Protein AF-A0A945ZKP2-F1 (afdb_monomer)

Mean predicted aligned error: 6.45 Å

Structure (mmCIF, N/CA/C/O backbone):
data_AF-A0A945ZKP2-F1
#
_entry.id   AF-A0A945ZKP2-F1
#
loop_
_atom_site.group_PDB
_atom_site.id
_atom_site.type_symbol
_atom_site.label_atom_id
_atom_site.label_alt_id
_atom_site.label_comp_id
_atom_site.label_asym_id
_atom_site.label_entity_id
_atom_site.label_seq_id
_atom_site.pdbx_PDB_ins_code
_atom_site.Cartn_x
_atom_site.Cartn_y
_atom_site.Cartn_z
_atom_site.occupancy
_atom_site.B_iso_or_equiv
_atom_site.auth_seq_id
_atom_site.auth_comp_id
_atom_site.auth_asym_id
_atom_site.auth_atom_id
_atom_site.pdbx_PDB_model_num
ATOM 1 N N . MET A 1 1 ? 7.393 -19.017 2.862 1.00 45.88 1 MET A N 1
ATOM 2 C CA . MET A 1 1 ? 6.316 -18.082 3.263 1.00 45.88 1 MET A CA 1
ATOM 3 C C . MET A 1 1 ? 6.752 -16.672 2.905 1.00 45.88 1 MET A C 1
ATOM 5 O O . MET A 1 1 ? 7.881 -16.326 3.223 1.00 45.88 1 MET A O 1
ATOM 9 N N . LYS A 1 2 ? 5.921 -15.880 2.215 1.00 66.31 2 LYS A N 1
ATOM 10 C CA . LYS A 1 2 ? 6.212 -14.450 2.019 1.00 66.31 2 LYS A CA 1
ATOM 11 C C . LYS A 1 2 ? 5.933 -13.729 3.337 1.00 66.31 2 LYS A C 1
ATOM 13 O O . LYS A 1 2 ? 4.819 -13.820 3.841 1.00 66.31 2 LYS A O 1
ATOM 18 N N . GLN A 1 3 ? 6.939 -13.069 3.899 1.00 83.69 3 GLN A N 1
ATOM 19 C CA . GLN A 1 3 ? 6.800 -12.293 5.127 1.00 83.69 3 GLN A CA 1
ATOM 20 C C . GLN A 1 3 ? 6.679 -10.815 4.756 1.00 83.69 3 GLN A C 1
ATOM 22 O O . GLN A 1 3 ? 7.565 -10.269 4.101 1.00 83.69 3 GLN A O 1
ATOM 27 N N . PHE A 1 4 ? 5.565 -10.188 5.131 1.00 89.75 4 PHE A N 1
ATOM 28 C CA . PHE A 1 4 ? 5.359 -8.752 4.956 1.00 89.75 4 PHE A CA 1
ATOM 29 C C . PHE A 1 4 ? 5.843 -8.007 6.199 1.00 89.75 4 PHE A C 1
ATOM 31 O O . PHE A 1 4 ? 5.708 -8.503 7.316 1.00 89.75 4 PHE A O 1
ATOM 38 N N . GLN A 1 5 ? 6.403 -6.815 5.997 1.00 91.19 5 GLN A N 1
ATOM 39 C CA . GLN A 1 5 ? 6.767 -5.915 7.084 1.00 91.19 5 GLN A CA 1
ATOM 40 C C . GLN A 1 5 ? 5.674 -4.863 7.264 1.00 91.19 5 GLN A C 1
ATOM 42 O O . GLN A 1 5 ? 5.334 -4.153 6.318 1.00 91.19 5 GLN A O 1
ATOM 47 N N . GLU A 1 6 ? 5.175 -4.721 8.487 1.00 92.81 6 GLU A N 1
ATOM 48 C CA . GLU A 1 6 ? 4.232 -3.663 8.832 1.00 92.81 6 GLU A CA 1
ATOM 49 C C . GLU A 1 6 ? 4.924 -2.293 8.865 1.00 92.81 6 GLU A C 1
ATOM 51 O O . GLU A 1 6 ? 6.033 -2.136 9.392 1.00 92.81 6 GLU A O 1
ATOM 56 N N . LYS A 1 7 ? 4.264 -1.287 8.283 1.00 92.75 7 LYS A N 1
ATOM 57 C CA . LYS A 1 7 ? 4.700 0.111 8.299 1.00 92.75 7 LYS A CA 1
ATOM 58 C C . LYS A 1 7 ? 3.512 1.012 8.602 1.00 92.75 7 LYS A C 1
ATOM 60 O O . LYS A 1 7 ? 2.544 1.042 7.848 1.00 92.75 7 LYS A O 1
ATOM 65 N N . MET A 1 8 ? 3.629 1.792 9.673 1.00 93.62 8 MET A N 1
ATOM 66 C CA . MET A 1 8 ? 2.632 2.799 10.017 1.00 93.62 8 MET A CA 1
ATOM 67 C C . MET A 1 8 ? 2.592 3.895 8.946 1.00 93.62 8 MET A C 1
ATOM 69 O O . MET A 1 8 ? 3.628 4.459 8.577 1.00 93.62 8 MET A O 1
ATOM 73 N N . LEU A 1 9 ? 1.391 4.222 8.471 1.00 94.12 9 LEU A N 1
ATOM 74 C CA . LEU A 1 9 ? 1.190 5.326 7.539 1.00 94.12 9 LEU A CA 1
ATOM 75 C C . LEU A 1 9 ? 1.171 6.655 8.298 1.00 94.12 9 LEU A C 1
ATOM 77 O O . LEU A 1 9 ? 0.512 6.798 9.328 1.00 94.12 9 LEU A O 1
ATOM 81 N N . LYS A 1 10 ? 1.859 7.662 7.763 1.00 95.56 10 LYS A N 1
ATOM 82 C CA . LYS A 1 10 ? 1.783 9.034 8.267 1.00 95.56 10 LYS A CA 1
ATOM 83 C C . LYS A 1 10 ? 0.507 9.687 7.753 1.00 95.56 10 LYS A C 1
ATOM 85 O O . LYS A 1 10 ? 0.230 9.639 6.554 1.00 95.56 10 LYS A O 1
ATOM 90 N N . ILE A 1 11 ? -0.229 10.342 8.646 1.00 94.25 11 ILE A N 1
ATOM 91 C CA . ILE A 1 11 ? -1.410 11.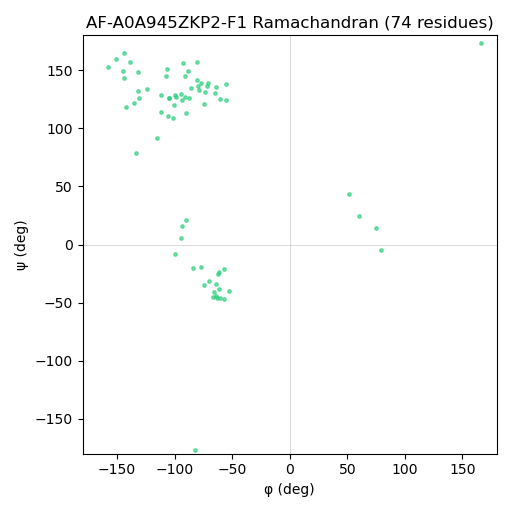131 8.294 1.00 94.25 11 ILE A CA 1
ATOM 92 C C . ILE A 1 11 ? -1.041 12.603 8.094 1.00 94.25 11 ILE A C 1
ATOM 94 O O . ILE A 1 11 ? -0.421 13.231 8.952 1.00 94.25 11 ILE A O 1
ATOM 98 N N . LYS A 1 12 ? -1.456 13.181 6.964 1.00 95.44 12 LYS A N 1
ATOM 99 C CA . LYS A 1 12 ? -1.370 14.624 6.708 1.00 95.44 12 LYS A CA 1
ATOM 100 C C . LYS A 1 12 ? -2.610 15.081 5.949 1.00 95.44 12 LYS A C 1
ATOM 102 O O . LYS A 1 12 ? -2.846 14.632 4.835 1.00 95.44 12 LYS A O 1
ATOM 107 N N . LYS A 1 13 ? -3.395 15.988 6.547 1.00 93.88 13 LYS A N 1
ATOM 108 C CA . LYS A 1 13 ? -4.636 16.533 5.954 1.00 93.88 13 LYS A CA 1
ATOM 109 C C . LYS A 1 13 ? -5.609 15.439 5.462 1.00 93.88 13 LYS A C 1
ATOM 111 O O . LYS A 1 13 ? -6.140 15.534 4.364 1.00 93.88 13 LYS A O 1
ATOM 116 N N . GLY A 1 14 ? -5.795 14.379 6.252 1.00 90.88 14 GLY A N 1
ATOM 117 C CA . GLY A 1 14 ? -6.679 13.253 5.912 1.00 90.88 14 GLY A CA 1
ATOM 118 C C . GLY A 1 14 ? -6.094 12.229 4.930 1.00 90.88 14 GLY A C 1
ATOM 119 O O . GLY A 1 14 ? -6.714 11.196 4.704 1.00 90.88 14 GLY A O 1
ATOM 120 N N . LEU A 1 15 ? -4.896 12.465 4.385 1.00 92.56 15 LEU A N 1
ATOM 121 C CA . LEU A 1 15 ? -4.198 11.502 3.538 1.00 92.56 15 LEU A CA 1
ATOM 122 C C . LEU A 1 15 ? -3.241 10.648 4.374 1.00 92.56 15 LEU A C 1
ATOM 124 O O . LEU A 1 15 ? -2.353 11.184 5.042 1.00 92.56 15 LEU A O 1
ATOM 128 N N . TYR A 1 16 ? -3.404 9.329 4.296 1.00 92.81 16 TYR A N 1
ATOM 129 C CA . TYR A 1 16 ? -2.479 8.353 4.865 1.00 92.81 16 TYR A CA 1
ATOM 130 C C . TYR A 1 16 ? -1.437 7.976 3.815 1.00 92.81 16 TYR A C 1
ATOM 132 O O . TYR A 1 16 ? -1.783 7.605 2.696 1.00 92.81 16 TYR A O 1
ATOM 140 N N . SER A 1 17 ? -0.157 8.094 4.158 1.00 93.69 17 SER A N 1
ATOM 141 C CA . SER A 1 17 ? 0.937 7.889 3.208 1.00 93.69 17 SER A CA 1
ATOM 142 C C . SER A 1 17 ? 2.159 7.248 3.857 1.00 93.69 17 SER A C 1
ATOM 144 O O . SER A 1 17 ? 2.447 7.458 5.036 1.00 93.69 17 SER A O 1
ATOM 146 N N . PHE A 1 18 ? 2.896 6.474 3.068 1.00 91.81 18 PHE A N 1
ATOM 147 C CA . PHE A 1 18 ? 4.212 5.959 3.415 1.00 91.81 18 PHE A CA 1
ATOM 148 C C . PHE A 1 18 ? 5.153 6.243 2.250 1.00 91.81 18 PHE A C 1
ATOM 150 O O . PHE A 1 18 ? 4.854 5.905 1.106 1.00 91.81 18 PHE A O 1
ATOM 157 N N . GLU A 1 19 ? 6.270 6.901 2.544 1.00 90.31 19 GLU A N 1
ATOM 158 C CA . GLU A 1 19 ? 7.294 7.203 1.553 1.00 90.31 19 GLU A CA 1
ATOM 159 C C . GLU A 1 19 ? 8.297 6.051 1.513 1.00 90.31 19 GLU A C 1
ATOM 161 O O . GLU A 1 19 ? 9.005 5.782 2.485 1.00 90.31 19 GLU A O 1
ATOM 166 N N . PHE A 1 20 ? 8.321 5.345 0.387 1.00 87.00 20 PHE A N 1
ATOM 167 C CA . PHE A 1 20 ? 9.241 4.242 0.164 1.00 87.00 20 PHE A CA 1
ATOM 168 C C . PHE A 1 20 ? 10.563 4.769 -0.404 1.00 87.00 20 PHE A C 1
ATOM 170 O O . PHE A 1 20 ? 10.561 5.438 -1.436 1.00 87.00 20 PHE A O 1
ATOM 177 N N . ASN A 1 21 ? 11.686 4.433 0.241 1.00 86.81 21 ASN A N 1
ATOM 178 C CA . ASN A 1 21 ? 13.026 4.728 -0.266 1.00 86.81 21 ASN A CA 1
ATOM 179 C C . ASN A 1 21 ? 13.648 3.471 -0.908 1.00 86.81 21 ASN A C 1
ATOM 181 O O . ASN A 1 21 ? 14.064 2.571 -0.171 1.00 86.81 21 ASN A O 1
ATOM 185 N N . PRO A 1 22 ? 13.790 3.417 -2.246 1.00 81.38 22 PRO A N 1
ATOM 186 C CA . PRO A 1 22 ? 14.394 2.277 -2.936 1.00 81.38 22 PRO A CA 1
ATOM 187 C C . PRO A 1 22 ? 15.856 2.022 -2.553 1.00 81.38 22 PRO A C 1
ATOM 189 O O . PRO A 1 22 ? 16.316 0.890 -2.639 1.00 81.38 22 PRO A O 1
ATOM 192 N N . MET A 1 23 ? 16.595 3.044 -2.099 1.00 82.62 23 MET A N 1
ATOM 193 C CA . MET A 1 23 ? 17.987 2.865 -1.664 1.00 82.62 23 MET A CA 1
ATOM 194 C C . MET A 1 23 ? 18.084 2.068 -0.360 1.00 82.62 23 MET A C 1
ATOM 196 O O . MET A 1 23 ? 19.055 1.352 -0.144 1.00 82.62 23 MET A O 1
ATOM 200 N N . SER A 1 24 ? 17.083 2.191 0.515 1.00 83.50 24 SER A N 1
ATOM 201 C CA . SER A 1 24 ? 17.032 1.465 1.790 1.00 83.50 24 SER A CA 1
ATOM 202 C C . SER A 1 24 ? 16.465 0.050 1.644 1.00 83.50 24 SER A C 1
ATOM 204 O O . SER A 1 24 ? 16.693 -0.789 2.510 1.00 83.50 24 SER A O 1
ATOM 206 N N . PHE A 1 25 ? 15.728 -0.210 0.562 1.00 78.38 25 PHE A N 1
ATOM 207 C CA . PHE A 1 25 ? 15.069 -1.482 0.275 1.00 78.38 25 PHE A CA 1
ATOM 208 C C . PHE A 1 25 ? 15.338 -1.867 -1.188 1.00 78.38 25 PHE A C 1
ATOM 210 O O . PHE A 1 25 ? 14.479 -1.640 -2.047 1.00 78.38 25 PHE A O 1
ATOM 217 N N . PRO A 1 26 ? 16.535 -2.401 -1.492 1.00 78.00 26 PRO A N 1
ATOM 218 C CA . PRO A 1 26 ? 16.909 -2.736 -2.858 1.00 78.00 26 PRO A CA 1
ATOM 219 C C . PRO A 1 26 ? 16.001 -3.840 -3.415 1.00 78.00 26 PRO A C 1
ATOM 221 O O . PRO A 1 26 ? 15.718 -4.833 -2.744 1.00 78.00 26 PRO A O 1
ATOM 224 N N . GLY A 1 27 ? 15.548 -3.665 -4.653 1.00 84.44 27 GLY A N 1
ATOM 225 C CA . GLY A 1 27 ? 14.702 -4.617 -5.368 1.00 84.44 27 GLY A CA 1
ATOM 226 C C . GLY A 1 27 ? 14.078 -3.990 -6.612 1.00 84.44 27 GLY A C 1
ATOM 227 O O . GLY A 1 27 ? 14.196 -2.787 -6.819 1.00 84.44 27 GLY A O 1
ATOM 228 N N . ASP A 1 28 ? 13.387 -4.800 -7.417 1.00 86.81 28 ASP A N 1
ATOM 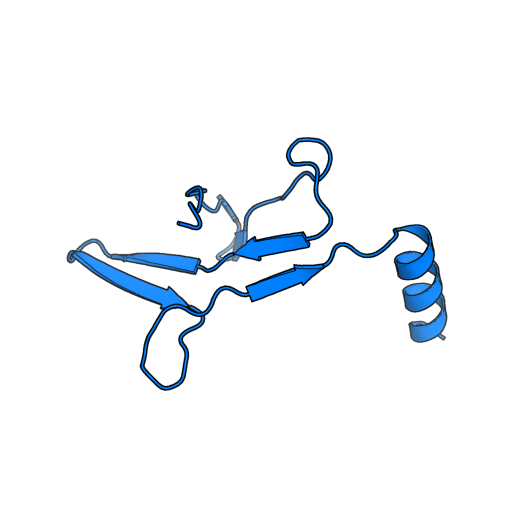229 C CA . ASP A 1 28 ? 12.787 -4.363 -8.694 1.00 86.81 28 ASP A CA 1
ATOM 230 C C . ASP A 1 28 ? 11.282 -4.061 -8.591 1.00 86.81 28 ASP A C 1
ATOM 232 O O . ASP A 1 28 ? 10.639 -3.591 -9.535 1.00 86.81 28 ASP A O 1
ATOM 236 N N . SER A 1 29 ? 10.675 -4.381 -7.448 1.00 89.75 29 SER A N 1
ATOM 237 C CA . SER A 1 29 ? 9.253 -4.160 -7.207 1.00 89.75 29 SER A CA 1
ATOM 238 C C . SER A 1 29 ? 8.929 -4.086 -5.725 1.00 89.75 29 SER A C 1
ATOM 240 O O . SER A 1 29 ? 9.562 -4.764 -4.918 1.00 89.75 29 SER A O 1
ATOM 242 N N . LEU A 1 30 ? 7.864 -3.361 -5.404 1.00 90.69 30 LEU A N 1
ATOM 243 C CA . LEU A 1 30 ? 7.229 -3.341 -4.096 1.00 90.69 30 LEU A CA 1
ATOM 244 C C . LEU A 1 30 ? 5.924 -4.143 -4.148 1.00 90.69 30 LEU A C 1
ATOM 246 O O . LEU A 1 30 ? 5.061 -3.871 -4.984 1.00 90.69 30 LEU A O 1
ATOM 250 N N . GLU A 1 31 ? 5.774 -5.119 -3.254 1.00 93.69 31 GLU A N 1
ATOM 251 C CA . GLU A 1 31 ? 4.50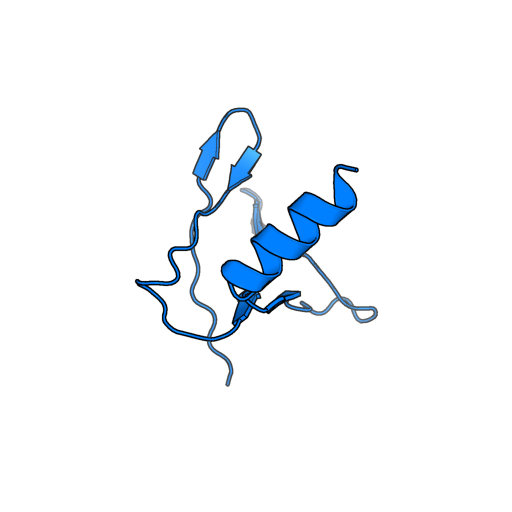2 -5.805 -3.006 1.00 93.69 31 GLU A CA 1
ATOM 252 C C . GLU A 1 31 ? 3.908 -5.297 -1.687 1.00 93.69 31 GLU A C 1
ATOM 254 O O . GLU A 1 31 ? 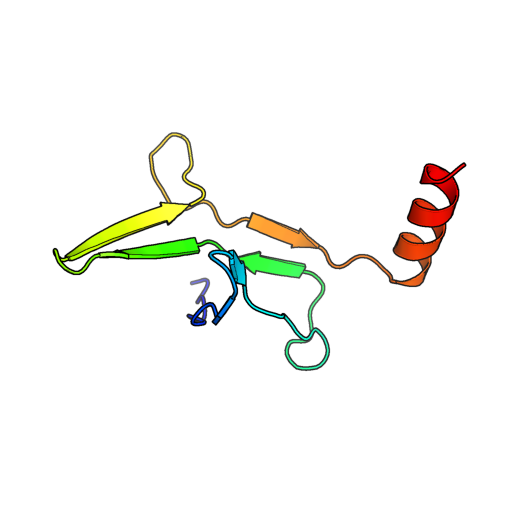4.586 -5.322 -0.661 1.00 93.69 31 GLU A O 1
ATOM 259 N N . TYR A 1 32 ? 2.662 -4.819 -1.705 1.00 93.88 32 TYR A N 1
ATOM 260 C CA . TYR A 1 32 ? 2.023 -4.221 -0.530 1.00 93.88 32 TYR A CA 1
ATOM 261 C C . TYR A 1 32 ? 0.500 -4.394 -0.536 1.00 93.88 32 TYR A C 1
ATOM 263 O O . TYR A 1 32 ? -0.127 -4.610 -1.570 1.00 93.88 32 TYR A O 1
ATOM 271 N N . PHE A 1 33 ? -0.103 -4.274 0.638 1.00 95.44 33 PHE A N 1
ATOM 272 C CA . PHE A 1 33 ? -1.542 -4.136 0.842 1.00 95.44 33 PHE A CA 1
ATOM 273 C C . PHE A 1 33 ? -1.758 -3.184 2.017 1.00 95.44 33 PHE A C 1
ATOM 275 O O . PHE A 1 33 ? -0.826 -2.896 2.771 1.00 95.44 33 PHE A O 1
ATOM 282 N N . PHE A 1 34 ? -2.975 -2.685 2.169 1.00 95.25 34 PHE A N 1
ATOM 283 C CA . PHE A 1 34 ? -3.352 -1.855 3.301 1.00 95.25 34 PHE A CA 1
ATOM 284 C C . PHE A 1 34 ? -4.242 -2.648 4.234 1.00 95.25 34 PHE A C 1
ATOM 286 O O . PHE A 1 34 ? -5.073 -3.436 3.784 1.00 95.25 34 PHE A O 1
ATOM 293 N N . TYR A 1 35 ? -4.104 -2.392 5.525 1.00 94.44 35 TYR A N 1
ATOM 294 C CA . TYR A 1 35 ? -5.115 -2.771 6.488 1.00 94.44 35 TYR A CA 1
ATOM 295 C C . TYR A 1 35 ? -5.302 -1.657 7.516 1.00 94.44 35 TYR A C 1
ATOM 297 O O . TYR A 1 35 ? -4.431 -0.804 7.697 1.00 94.44 35 TYR A O 1
ATOM 305 N N . VAL A 1 36 ? -6.469 -1.647 8.144 1.00 92.56 36 VAL A N 1
ATOM 306 C CA . VAL A 1 36 ? -6.842 -0.723 9.208 1.00 92.56 36 VAL A CA 1
ATOM 307 C C . VAL A 1 36 ? -7.429 -1.539 10.343 1.00 92.56 36 VAL A C 1
ATOM 309 O O . VAL A 1 36 ? -8.299 -2.382 10.126 1.00 92.56 36 VAL A O 1
ATOM 312 N N . GLU A 1 37 ? -6.957 -1.254 11.547 1.00 91.69 37 GLU A N 1
ATOM 313 C CA . GLU A 1 37 ? -7.523 -1.749 12.792 1.00 91.69 37 GLU A CA 1
ATOM 314 C C . GLU A 1 37 ? -8.399 -0.657 13.415 1.00 91.69 37 GLU A C 1
ATOM 316 O O . GLU A 1 37 ? -7.982 0.497 13.561 1.00 91.69 37 GLU A O 1
ATOM 321 N N . THR A 1 38 ? -9.638 -0.998 13.763 1.00 90.12 38 THR A N 1
ATOM 322 C CA . THR A 1 38 ? -10.541 -0.101 14.485 1.00 90.12 38 THR A CA 1
ATOM 323 C C . THR A 1 38 ? -10.439 -0.332 15.987 1.00 90.12 38 THR A C 1
ATOM 325 O O . THR A 1 38 ? -10.133 -1.424 16.456 1.00 90.12 38 THR A O 1
ATOM 328 N N . LYS A 1 39 ? -10.792 0.690 16.777 1.00 87.31 39 LYS A N 1
ATOM 329 C CA . LYS A 1 39 ? -10.840 0.592 18.249 1.00 87.31 39 LYS A CA 1
ATOM 330 C C . LYS A 1 39 ? -11.769 -0.515 18.766 1.00 87.31 39 LYS A C 1
ATOM 332 O O . LYS A 1 39 ? -11.627 -0.941 19.902 1.00 87.31 39 LYS A O 1
ATOM 337 N N . SER A 1 40 ? -12.721 -0.953 17.947 1.00 88.12 40 SER A N 1
ATOM 338 C CA . SER A 1 40 ? -13.653 -2.043 18.239 1.00 88.12 40 SER A CA 1
ATOM 339 C C . SER A 1 40 ? -13.125 -3.416 17.792 1.00 88.12 40 SER A C 1
ATOM 341 O O . SER A 1 40 ? -13.930 -4.303 17.524 1.00 88.12 40 SER A O 1
ATOM 343 N N . SER A 1 41 ? -11.807 -3.565 17.618 1.00 80.06 41 SER A N 1
ATOM 344 C CA . SER A 1 41 ? -11.148 -4.798 17.155 1.00 80.06 41 SER A CA 1
ATOM 345 C C . SER A 1 41 ? -11.581 -5.273 15.760 1.00 80.06 41 SER A C 1
ATOM 347 O O . SER A 1 41 ? -11.494 -6.457 15.443 1.00 80.06 41 SER A O 1
ATOM 349 N N . GLY A 1 42 ? -12.066 -4.361 14.912 1.00 87.50 42 GLY A N 1
ATOM 350 C CA . GLY A 1 42 ? -12.374 -4.662 13.516 1.00 87.50 42 GLY A CA 1
ATOM 351 C C . GLY A 1 42 ? -11.130 -4.514 12.646 1.00 87.50 42 GLY A C 1
ATOM 352 O O . GLY A 1 42 ? -10.437 -3.504 12.742 1.00 87.50 42 GLY A O 1
ATOM 353 N N . TYR A 1 43 ? -10.882 -5.482 11.764 1.00 89.50 43 TYR A N 1
ATOM 354 C CA . TYR A 1 43 ? -9.813 -5.414 10.769 1.00 89.50 43 TYR A CA 1
ATOM 355 C C . TYR A 1 43 ? -10.409 -5.306 9.372 1.00 89.50 43 TYR A C 1
ATOM 357 O O . TYR A 1 43 ? -11.245 -6.115 8.973 1.00 89.50 43 TYR A O 1
ATOM 365 N N . TYR A 1 44 ? -9.944 -4.320 8.617 1.00 92.00 44 TYR A N 1
ATOM 366 C CA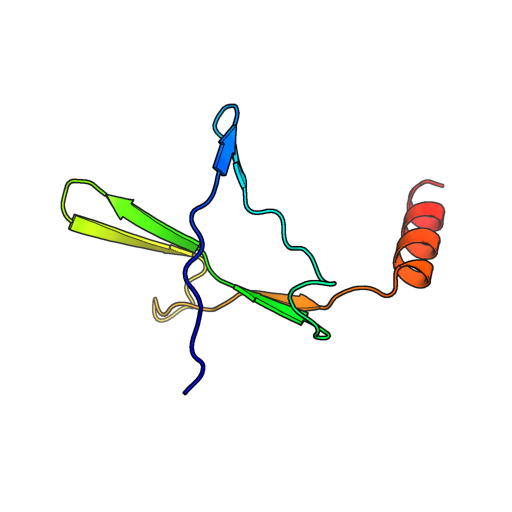 . TYR A 1 44 ? -10.325 -4.109 7.226 1.00 92.00 44 TYR A CA 1
ATOM 367 C C . TYR A 1 44 ? -9.062 -4.093 6.387 1.00 92.00 44 TYR A C 1
ATOM 369 O O . TYR A 1 44 ? -8.107 -3.424 6.764 1.00 92.00 44 TYR A O 1
ATOM 377 N N . ALA A 1 45 ? -9.040 -4.803 5.262 1.00 93.31 45 ALA A N 1
ATOM 378 C CA . ALA A 1 45 ? -7.877 -4.865 4.386 1.00 93.31 45 ALA A CA 1
ATOM 379 C C . ALA A 1 45 ? -8.263 -4.629 2.927 1.00 93.31 45 ALA A C 1
ATOM 381 O O . ALA A 1 45 ? -9.362 -4.979 2.503 1.00 93.31 45 ALA A O 1
ATOM 382 N N . LEU A 1 46 ? -7.349 -4.030 2.165 1.00 94.19 46 LEU A N 1
ATOM 383 C CA . LEU A 1 46 ? -7.508 -3.768 0.739 1.00 94.19 46 LEU A CA 1
ATOM 384 C C . LEU A 1 46 ? -6.170 -3.932 -0.010 1.00 94.19 46 LEU A C 1
ATOM 386 O O . LEU A 1 46 ? -5.128 -3.518 0.506 1.00 94.19 46 LEU A O 1
ATOM 390 N N . PRO A 1 47 ? -6.182 -4.455 -1.250 1.00 95.56 47 PRO A N 1
ATOM 391 C CA . PRO A 1 47 ? -7.339 -5.020 -1.943 1.00 95.56 47 PRO A CA 1
ATOM 392 C C . PRO A 1 47 ? -7.630 -6.463 -1.512 1.00 95.56 47 PRO A C 1
ATOM 394 O O . PRO A 1 47 ? -6.740 -7.186 -1.058 1.00 95.56 47 PRO A O 1
ATOM 397 N N . LEU A 1 48 ? -8.882 -6.878 -1.708 1.00 94.94 48 LEU A N 1
ATOM 398 C CA . LEU A 1 48 ? -9.320 -8.266 -1.571 1.00 94.94 48 LEU A CA 1
ATOM 399 C C . LEU A 1 48 ? -9.575 -8.877 -2.958 1.00 94.94 48 LEU A C 1
ATOM 401 O O . LEU A 1 48 ? -9.894 -8.155 -3.906 1.00 94.94 48 LEU A O 1
ATOM 405 N N . ASP A 1 49 ? -9.399 -10.188 -3.095 1.00 94.62 49 ASP A N 1
ATOM 406 C CA . ASP A 1 49 ? -9.841 -10.943 -4.269 1.00 94.62 49 ASP A CA 1
ATOM 407 C C . ASP A 1 49 ? -11.333 -11.322 -4.191 1.00 94.62 49 ASP A C 1
ATOM 409 O O . ASP A 1 49 ? -12.047 -10.919 -3.271 1.00 94.62 49 ASP A O 1
ATOM 413 N N . SER A 1 50 ? -11.816 -12.077 -5.184 1.00 94.38 50 SER A N 1
ATOM 414 C CA . SER A 1 50 ? -13.208 -12.541 -5.256 1.00 94.38 50 SER A CA 1
ATOM 415 C C . SER A 1 50 ? -13.617 -13.430 -4.084 1.00 94.38 50 SER A C 1
ATOM 417 O O . SER A 1 50 ? -14.800 -13.506 -3.769 1.00 94.38 50 SER A O 1
ATOM 419 N N . ASP A 1 51 ? -12.646 -14.074 -3.438 1.00 96.00 51 ASP A N 1
ATOM 420 C CA . ASP A 1 51 ? -12.862 -14.978 -2.312 1.00 96.00 51 ASP A CA 1
ATOM 421 C C . ASP A 1 51 ? -12.715 -14.237 -0.970 1.00 96.00 51 ASP A C 1
ATOM 423 O O . ASP A 1 51 ? -12.733 -14.857 0.095 1.00 96.00 51 ASP A O 1
ATOM 427 N N . GLY A 1 52 ? -12.535 -12.910 -1.003 1.00 90.75 52 GLY A N 1
ATOM 428 C CA . GLY A 1 52 ? -12.344 -12.075 0.180 1.00 90.75 52 GLY A CA 1
ATOM 429 C C . GLY A 1 52 ? -10.956 -12.197 0.813 1.00 90.75 52 GLY A C 1
ATOM 430 O O . GLY A 1 52 ? -10.758 -11.749 1.943 1.00 90.75 52 GLY A O 1
ATOM 431 N N . ARG A 1 53 ? -9.976 -12.791 0.122 1.00 93.81 53 ARG A N 1
ATOM 432 C CA . ARG A 1 53 ? -8.598 -12.917 0.618 1.00 93.81 53 ARG A CA 1
ATOM 433 C C . ARG A 1 53 ? -7.781 -11.693 0.233 1.00 93.81 53 ARG A C 1
ATOM 435 O O . ARG A 1 53 ? -8.001 -11.088 -0.812 1.00 93.81 53 ARG A O 1
ATOM 442 N N . ILE A 1 54 ? -6.795 -11.341 1.059 1.00 94.06 54 ILE A N 1
ATOM 443 C CA . ILE A 1 54 ? -5.880 -10.232 0.762 1.00 94.06 54 ILE A CA 1
ATOM 444 C C . ILE A 1 54 ? -5.128 -10.535 -0.534 1.00 94.06 54 ILE A C 1
ATOM 446 O O . ILE A 1 54 ? -4.443 -11.554 -0.644 1.00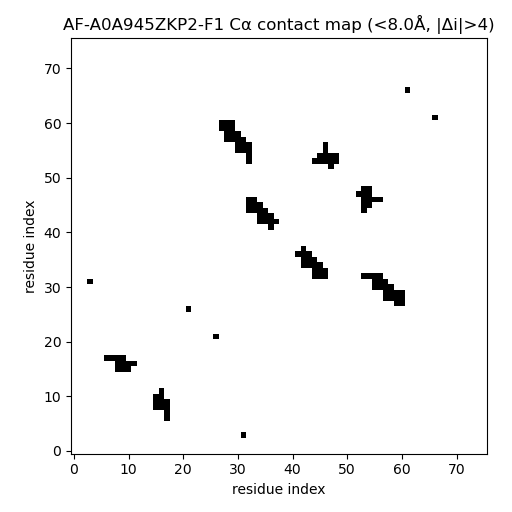 94.06 54 ILE A O 1
ATOM 450 N N . LYS A 1 55 ? -5.21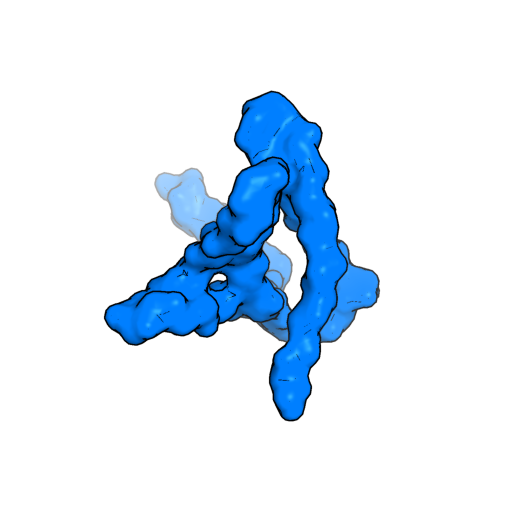1 -9.609 -1.489 1.00 94.88 55 LYS A N 1
ATOM 451 C CA . LYS A 1 55 ? -4.515 -9.670 -2.773 1.00 94.88 55 LYS A CA 1
ATOM 452 C C . LYS A 1 55 ? -3.514 -8.517 -2.857 1.00 94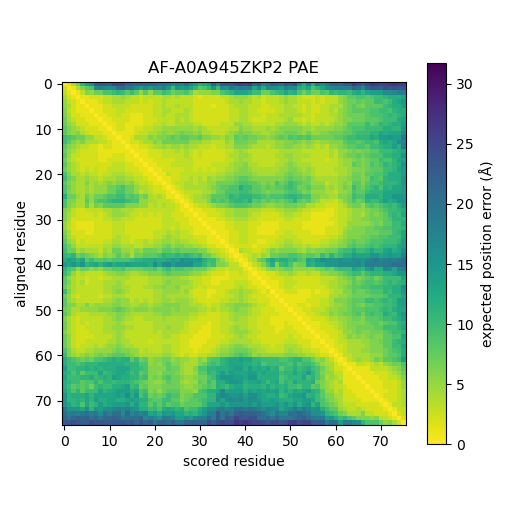.88 55 LYS A C 1
ATOM 454 O O . LYS A 1 55 ? -3.888 -7.433 -3.300 1.00 94.88 55 LYS A O 1
ATOM 459 N N . PRO A 1 56 ? -2.249 -8.717 -2.444 1.00 95.00 56 PRO A N 1
ATOM 460 C CA . PRO A 1 56 ? -1.245 -7.664 -2.487 1.00 95.00 56 PRO A CA 1
ATOM 461 C C . PRO A 1 56 ? -1.087 -7.079 -3.890 1.00 95.00 56 PRO A C 1
ATOM 463 O O . PRO A 1 56 ? -1.042 -7.800 -4.891 1.00 95.00 56 PRO A O 1
ATOM 466 N N . LEU A 1 57 ? -0.972 -5.758 -3.953 1.00 93.94 57 LEU A N 1
ATOM 467 C CA . LEU A 1 57 ? -0.608 -5.040 -5.161 1.00 93.94 57 LEU A CA 1
ATOM 468 C C . LEU A 1 57 ? 0.890 -5.174 -5.388 1.00 93.94 57 LEU A C 1
ATOM 470 O O . LEU A 1 57 ? 1.681 -5.059 -4.453 1.00 93.94 57 LEU A O 1
ATOM 474 N N . LYS A 1 58 ? 1.277 -5.380 -6.646 1.00 92.94 58 LYS A N 1
ATOM 475 C CA . LYS A 1 58 ? 2.673 -5.406 -7.071 1.00 92.94 58 LYS A CA 1
ATOM 476 C C . LYS A 1 58 ? 2.962 -4.203 -7.950 1.00 92.94 58 LYS A C 1
ATOM 478 O O . LYS A 1 58 ? 2.472 -4.123 -9.074 1.00 92.94 58 LYS A O 1
ATOM 483 N N . GLN A 1 59 ? 3.805 -3.307 -7.460 1.00 89.62 59 GLN A N 1
ATOM 484 C CA . GLN A 1 59 ? 4.283 -2.153 -8.203 1.00 89.62 59 GLN A CA 1
ATOM 485 C C . GLN A 1 59 ? 5.734 -2.385 -8.616 1.00 89.62 59 GLN A C 1
ATOM 487 O O . GLN A 1 59 ? 6.630 -2.410 -7.777 1.00 89.62 59 GLN A O 1
ATOM 492 N N . LYS A 1 60 ? 5.970 -2.570 -9.918 1.00 89.38 60 LYS A N 1
ATOM 493 C CA . LYS A 1 60 ? 7.331 -2.608 -10.468 1.00 89.38 60 LYS A CA 1
ATOM 494 C C . LYS A 1 60 ? 7.930 -1.207 -10.435 1.00 89.38 60 LYS A C 1
ATOM 496 O O . LYS A 1 60 ? 7.237 -0.239 -10.750 1.00 89.38 60 LYS A O 1
ATOM 501 N N . PHE A 1 61 ? 9.202 -1.100 -10.076 1.00 85.44 61 PHE A N 1
ATOM 502 C CA . PHE A 1 61 ? 9.904 0.169 -10.193 1.00 85.44 61 PHE A CA 1
ATOM 503 C C . PHE A 1 61 ? 10.203 0.437 -11.664 1.00 85.44 61 PHE A C 1
ATOM 505 O O . PHE A 1 61 ? 10.655 -0.442 -12.396 1.00 85.44 61 PHE A O 1
ATOM 512 N N . ALA A 1 62 ? 9.878 1.645 -12.114 1.00 78.50 62 ALA A N 1
ATOM 513 C CA . ALA A 1 62 ? 10.229 2.079 -13.453 1.00 78.50 62 ALA A CA 1
ATOM 514 C C . ALA A 1 62 ? 11.691 2.527 -13.462 1.00 78.50 62 ALA A C 1
ATOM 516 O O . ALA A 1 62 ? 12.135 3.202 -12.532 1.00 78.50 62 ALA A O 1
ATOM 517 N N . ASP A 1 63 ? 12.409 2.209 -14.540 1.00 80.12 63 ASP A N 1
ATOM 518 C CA . ASP A 1 63 ? 13.679 2.869 -14.825 1.00 80.12 63 ASP A CA 1
ATOM 519 C C . ASP A 1 63 ? 13.425 4.392 -14.864 1.00 80.12 63 ASP A C 1
ATOM 521 O O . ASP A 1 63 ? 12.555 4.840 -15.628 1.00 80.12 63 ASP A O 1
ATOM 525 N N . PRO A 1 64 ? 14.141 5.200 -14.058 1.00 76.94 64 PRO A N 1
ATOM 526 C CA . PRO A 1 64 ? 13.950 6.645 -14.010 1.00 76.94 64 PRO A CA 1
ATOM 527 C C . PRO A 1 64 ? 14.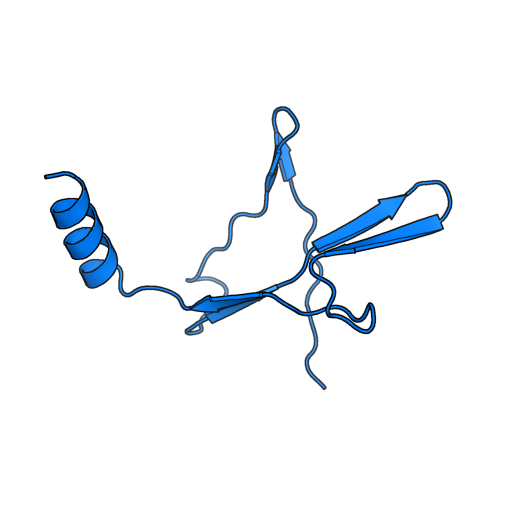032 7.300 -15.393 1.00 76.94 64 PRO A C 1
ATOM 529 O O . PRO A 1 64 ? 13.230 8.178 -15.714 1.00 76.94 64 PRO A O 1
ATOM 532 N N . VAL A 1 65 ? 14.958 6.849 -16.245 1.00 81.06 65 VAL A N 1
ATOM 533 C CA . VAL A 1 65 ? 15.144 7.362 -17.607 1.00 81.06 65 VAL A CA 1
ATOM 534 C C . VAL A 1 65 ? 13.907 7.080 -18.454 1.00 81.06 65 VAL A C 1
ATOM 536 O O . VAL A 1 65 ? 13.430 7.963 -19.173 1.00 81.06 65 VAL A O 1
ATOM 539 N N . VAL A 1 66 ? 13.361 5.866 -18.362 1.00 82.00 66 VAL A N 1
ATOM 540 C CA . VAL A 1 66 ? 12.147 5.468 -19.092 1.00 82.00 66 VAL A CA 1
ATOM 541 C C . VAL A 1 66 ? 10.935 6.253 -18.591 1.00 82.00 66 VAL A C 1
ATOM 543 O O . VAL A 1 66 ? 10.194 6.808 -19.404 1.00 82.00 66 VAL A O 1
ATOM 546 N N . TYR A 1 67 ? 10.773 6.380 -17.272 1.00 82.12 67 TYR A N 1
ATOM 547 C CA . TYR A 1 67 ? 9.685 7.137 -16.649 1.00 82.12 67 TYR A CA 1
ATOM 548 C C . TYR A 1 67 ? 9.659 8.601 -17.113 1.00 82.12 67 TYR A C 1
ATOM 550 O O . TYR A 1 67 ? 8.614 9.110 -17.531 1.00 82.12 67 TYR A O 1
ATOM 558 N N . TYR A 1 68 ? 10.814 9.278 -17.113 1.00 81.88 68 TYR A N 1
ATOM 559 C CA . TYR A 1 68 ? 10.905 10.664 -17.577 1.00 81.88 68 TYR A CA 1
ATOM 560 C C . TYR A 1 68 ? 10.613 10.804 -19.075 1.00 81.88 68 TYR A C 1
ATOM 562 O O . TYR A 1 68 ? 9.907 11.736 -19.469 1.00 81.88 68 TYR A O 1
ATOM 570 N N . LYS A 1 69 ? 11.102 9.884 -19.919 1.00 85.81 69 LYS A N 1
ATOM 571 C CA . LYS A 1 69 ? 10.800 9.888 -21.363 1.00 85.81 69 LYS A CA 1
ATOM 572 C C . LYS A 1 69 ? 9.298 9.740 -21.626 1.00 85.81 69 LYS A C 1
ATOM 574 O O . LYS A 1 69 ? 8.749 10.515 -22.406 1.00 85.81 69 LYS A O 1
ATOM 579 N N . GLN A 1 70 ? 8.632 8.808 -20.942 1.00 85.75 70 GLN A N 1
ATOM 580 C CA . GLN A 1 70 ? 7.188 8.582 -21.077 1.00 85.75 70 GLN A CA 1
ATOM 581 C C . GLN A 1 70 ? 6.371 9.799 -20.627 1.00 85.75 70 GLN A C 1
ATOM 583 O O . GLN A 1 70 ? 5.498 10.255 -21.363 1.00 85.75 70 GLN A O 1
ATOM 588 N N . ARG A 1 71 ? 6.692 10.396 -19.470 1.00 84.00 71 ARG A N 1
ATOM 589 C CA . ARG A 1 71 ? 5.999 11.610 -18.999 1.00 84.00 71 ARG A CA 1
ATOM 590 C C . ARG A 1 71 ? 6.155 12.798 -19.940 1.00 84.00 71 ARG A C 1
ATOM 592 O O . ARG A 1 71 ? 5.201 13.545 -20.125 1.00 84.00 71 ARG A O 1
ATOM 599 N N . ARG A 1 72 ? 7.332 12.982 -20.547 1.00 84.44 72 ARG A N 1
ATOM 600 C CA . ARG A 1 72 ? 7.538 14.044 -21.546 1.00 84.44 72 ARG A CA 1
ATOM 601 C C . ARG A 1 72 ? 6.688 13.842 -22.800 1.00 84.44 72 ARG A C 1
ATOM 603 O O . ARG A 1 72 ? 6.275 14.832 -23.388 1.00 84.44 72 ARG A O 1
ATOM 610 N N . ALA A 1 73 ? 6.455 12.596 -23.208 1.00 82.88 73 ALA A N 1
ATOM 611 C CA . ALA A 1 73 ? 5.641 12.281 -24.379 1.00 82.88 73 ALA A CA 1
ATOM 612 C C . ALA A 1 73 ? 4.135 12.466 -24.128 1.00 82.88 73 ALA A C 1
ATOM 614 O O . ALA A 1 73 ? 3.435 12.891 -25.035 1.00 82.88 73 ALA A O 1
ATOM 615 N N . LEU A 1 74 ? 3.655 12.183 -22.911 1.00 81.38 74 LEU A N 1
ATOM 616 C CA . LEU A 1 74 ? 2.240 12.321 -22.527 1.00 81.38 74 LEU A CA 1
ATOM 617 C C . LEU A 1 74 ? 1.800 13.772 -22.258 1.00 81.38 74 LEU A C 1
ATOM 619 O O . LEU A 1 74 ? 0.609 14.053 -22.260 1.00 81.38 74 LEU A O 1
ATOM 623 N N . ASN A 1 75 ? 2.746 14.679 -22.006 1.00 72.69 75 ASN A N 1
ATOM 624 C CA . ASN A 1 75 ? 2.486 16.107 -21.778 1.00 72.69 75 ASN A CA 1
ATOM 625 C C . ASN A 1 75 ? 2.591 16.954 -23.068 1.00 72.69 75 ASN A C 1
ATOM 627 O O . ASN A 1 75 ? 2.762 18.171 -22.983 1.00 72.69 75 ASN A O 1
ATOM 631 N N . LYS A 1 76 ? 2.574 16.311 -24.239 1.00 54.16 76 LYS A N 1
ATOM 632 C CA . LYS A 1 76 ? 2.504 16.939 -25.564 1.00 54.16 76 LYS A CA 1
ATOM 633 C C . LYS A 1 76 ? 1.099 16.787 -26.121 1.00 54.16 76 LYS A C 1
ATOM 635 O O . LYS A 1 76 ? 0.670 17.740 -26.799 1.00 54.16 76 LYS A O 1
#

pLDDT: mean 87.62, std 8.74, range [45.88, 96.0]

Solvent-accessible surface area (backbone atoms only — not comparable to full-atom values): 5138 Å² total; per-residue (Å²): 131,90,81,84,82,90,74,85,60,48,75,56,95,89,43,73,44,74,88,82,57,60,89,83,53,78,75,67,57,50,76,47,67,49,72,48,78,44,99,83,76,44,78,48,68,41,47,56,46,97,86,69,43,83,42,65,46,76,47,69,64,70,57,67,70,58,51,53,54,51,55,59,62,75,76,109

Secondary structure (DSSP, 8-state):
-PPPPP-PPEEETTEEE----TTTS-SSEEEE-EEEE-TTS-EEEESB-TTS-B--EEEEPPPHHHHHHHHHHHT-

Sequence (76 aa):
MKQFQEKMLKIKKGLYSFEFNPMSFPGDSLEYFFYVETKSSGYYALPLDSDGRIKPLKQKFADPVVYYKQRRALNK

Radius of gyration: 16.2 Å; Cα contacts (8 Å, |Δi|>4): 64; chains: 1; bounding box: 32×35×44 Å

Foldseek 3Di:
DDDDDDDFFDDDPNDTHDDDDCVVPPDFKDWDWDWDADPVRDIDIPDADPVRHHDTDIGGDDDPVVVVVVVVVVVD